Protein AF-A0A847Y9J0-F1 (afdb_monomer_lite)

Secondary structure (DSSP, 8-state):
----HHHHHHHHHHHHHHHHTT-S------------------TT-TT--

Foldseek 3Di:
DDDPPVVVVVVVVVVVVCVVVVPPDDDDDDDDPPPLDDPDPDDPDPSPD

pLDDT: mean 80.44, std 10.98, range [52.84, 94.62]

Structure (mmCIF, N/CA/C/O backbone):
data_AF-A0A847Y9J0-F1
#
_entry.id   AF-A0A847Y9J0-F1
#
loop_
_atom_site.group_PDB
_atom_site.id
_atom_site.type_symbol
_atom_site.label_atom_id
_atom_site.label_alt_id
_atom_site.label_comp_id
_atom_site.label_asym_id
_atom_site.label_entity_id
_atom_site.label_seq_id
_atom_site.pdbx_PDB_ins_code
_atom_site.Cartn_x
_atom_site.Cartn_y
_atom_site.Cartn_z
_atom_site.occupancy
_atom_site.B_iso_or_equiv
_atom_site.auth_seq_id
_atom_site.auth_comp_id
_atom_site.auth_asym_id
_atom_site.auth_atom_id
_atom_site.pdbx_PDB_model_num
ATOM 1 N N . MET A 1 1 ? 5.949 9.720 -11.160 1.00 52.84 1 MET A N 1
ATOM 2 C CA . MET A 1 1 ? 5.350 8.483 -10.611 1.00 52.84 1 MET A CA 1
ATOM 3 C C . MET A 1 1 ? 3.844 8.507 -10.850 1.00 52.84 1 MET A C 1
ATOM 5 O O . MET A 1 1 ? 3.136 9.200 -10.133 1.00 52.84 1 MET A O 1
ATOM 9 N N . ARG A 1 2 ? 3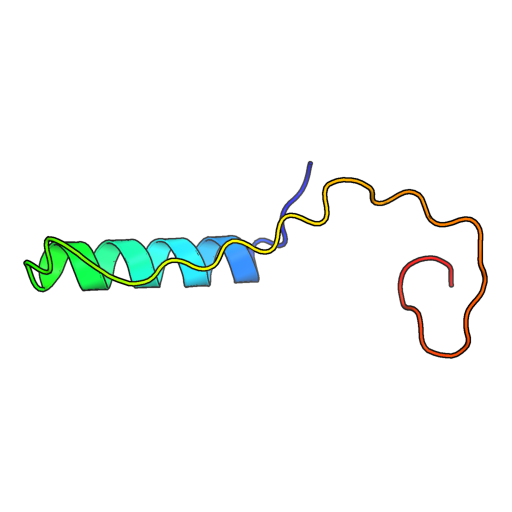.346 7.826 -11.889 1.00 57.22 2 ARG A N 1
ATOM 10 C CA . ARG A 1 2 ? 1.899 7.643 -12.098 1.00 57.22 2 ARG A CA 1
ATOM 11 C C . ARG A 1 2 ? 1.506 6.315 -11.459 1.00 57.22 2 ARG A C 1
ATOM 13 O O . ARG A 1 2 ? 1.677 5.268 -12.071 1.00 57.22 2 ARG A O 1
ATOM 20 N N . PHE A 1 3 ? 1.037 6.360 -10.214 1.00 67.38 3 PHE A N 1
ATOM 21 C CA . PHE A 1 3 ? 0.349 5.209 -9.637 1.00 67.38 3 PHE A CA 1
ATOM 22 C C . PHE A 1 3 ? -0.951 4.975 -10.422 1.00 67.38 3 PHE A C 1
ATOM 24 O O . PHE A 1 3 ? -1.607 5.951 -10.802 1.00 67.38 3 PHE A O 1
ATOM 31 N N . PRO A 1 4 ? -1.318 3.716 -10.714 1.00 76.75 4 PRO A N 1
ATOM 32 C CA . PRO A 1 4 ? -2.540 3.422 -11.449 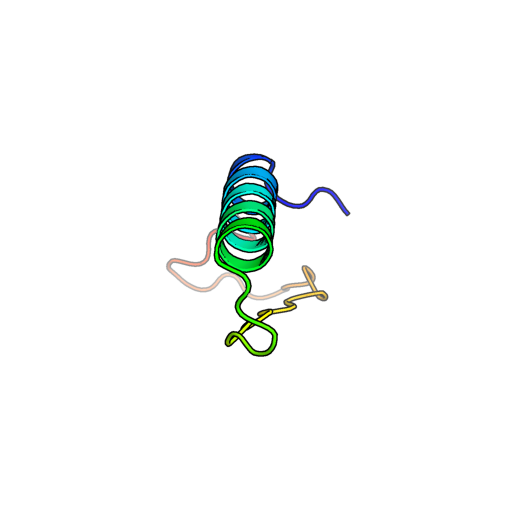1.00 76.75 4 PRO A CA 1
ATOM 33 C C . PRO A 1 4 ? -3.748 4.031 -10.728 1.00 76.75 4 PRO A C 1
ATOM 35 O O . PRO A 1 4 ? -3.977 3.761 -9.550 1.00 76.75 4 PRO A O 1
ATOM 38 N N . LEU A 1 5 ? -4.539 4.835 -11.449 1.00 81.69 5 LEU A N 1
ATOM 39 C CA . LEU A 1 5 ? -5.680 5.581 -10.895 1.00 81.69 5 LEU A CA 1
ATOM 40 C C . LEU A 1 5 ? -6.706 4.666 -10.205 1.00 81.69 5 LEU A C 1
ATOM 42 O O . LEU A 1 5 ? -7.293 5.043 -9.194 1.00 81.69 5 LEU A O 1
ATOM 46 N N . SER A 1 6 ? -6.878 3.445 -10.719 1.00 84.12 6 SER A N 1
ATOM 47 C CA . SER A 1 6 ? -7.704 2.396 -10.102 1.00 84.12 6 SER A CA 1
ATOM 48 C C . SER A 1 6 ? -7.233 2.055 -8.683 1.00 84.12 6 SER A C 1
ATOM 50 O O . SER A 1 6 ? -8.026 1.985 -7.747 1.00 84.12 6 SER A O 1
ATOM 52 N N . LEU A 1 7 ? -5.921 1.930 -8.500 1.00 83.06 7 LEU A N 1
ATOM 53 C CA . LEU A 1 7 ? -5.311 1.534 -7.238 1.00 83.06 7 LEU A CA 1
ATOM 54 C C . LEU A 1 7 ? -5.400 2.679 -6.223 1.00 83.06 7 LEU A C 1
ATOM 56 O O . LEU A 1 7 ? -5.809 2.454 -5.086 1.00 83.06 7 LEU A O 1
ATOM 60 N N . THR A 1 8 ? -5.151 3.920 -6.655 1.00 86.44 8 THR A N 1
ATOM 61 C CA . THR A 1 8 ? -5.365 5.127 -5.836 1.00 86.44 8 THR A CA 1
ATOM 62 C C . THR A 1 8 ? -6.825 5.273 -5.398 1.00 86.44 8 THR A C 1
ATOM 64 O O . THR A 1 8 ? -7.096 5.606 -4.241 1.00 86.44 8 THR A O 1
ATOM 67 N N . ARG A 1 9 ? -7.784 4.988 -6.287 1.00 91.25 9 ARG A N 1
ATOM 68 C CA . ARG A 1 9 ? -9.219 5.038 -5.970 1.00 91.25 9 ARG A CA 1
ATOM 69 C C . ARG A 1 9 ? -9.613 3.986 -4.932 1.00 91.25 9 ARG A C 1
ATOM 71 O O . ARG A 1 9 ? -10.299 4.314 -3.970 1.00 91.25 9 ARG A O 1
ATOM 78 N N . SER A 1 10 ? -9.144 2.751 -5.079 1.00 88.50 10 SER A N 1
ATOM 79 C CA . SER A 1 10 ? -9.421 1.680 -4.115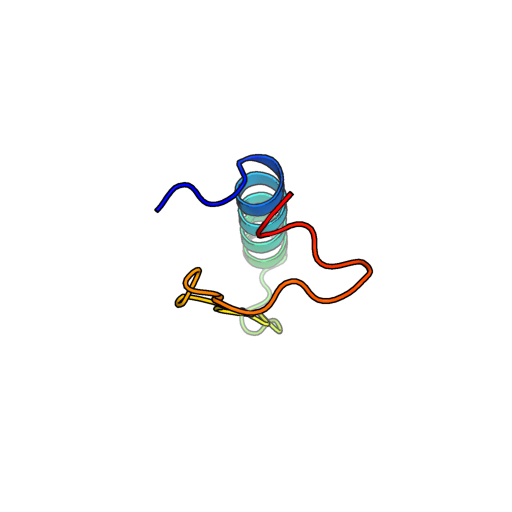 1.00 88.50 10 SER A CA 1
ATOM 80 C C . SER A 1 10 ? -8.792 1.954 -2.746 1.00 88.50 10 SER A C 1
ATOM 82 O O . SER A 1 10 ? -9.453 1.790 -1.721 1.00 88.50 10 SER A O 1
ATOM 84 N N . LEU A 1 11 ? -7.547 2.443 -2.719 1.00 88.69 11 LEU A N 1
ATOM 85 C CA . LEU A 1 11 ? -6.855 2.815 -1.480 1.00 88.69 11 LEU A CA 1
ATOM 86 C C . LEU A 1 11 ? -7.566 3.957 -0.748 1.00 88.69 11 LEU A C 1
ATOM 88 O O . LEU A 1 11 ? -7.811 3.865 0.454 1.00 88.69 11 LEU A O 1
ATOM 92 N N . SER A 1 12 ? -7.919 5.022 -1.472 1.00 90.81 12 SER A N 1
ATOM 93 C CA . SER A 1 12 ? -8.620 6.172 -0.891 1.00 90.81 12 SER A CA 1
ATOM 94 C C . SER A 1 12 ? -10.008 5.795 -0.374 1.00 90.81 12 SER A C 1
ATOM 96 O O . SER A 1 12 ? -10.365 6.187 0.737 1.00 90.81 12 SER A O 1
ATOM 98 N N . ALA A 1 13 ? -10.758 4.967 -1.108 1.00 92.62 13 ALA A N 1
ATOM 99 C CA . ALA A 1 13 ? -12.047 4.452 -0.654 1.00 92.62 13 ALA A CA 1
ATOM 100 C C . ALA A 1 13 ? -11.921 3.610 0.628 1.00 92.62 13 ALA A C 1
ATOM 102 O O . ALA A 1 13 ? -12.708 3.790 1.560 1.00 92.62 13 ALA A O 1
ATOM 103 N N . TYR A 1 14 ? -10.920 2.728 0.707 1.00 90.62 14 TYR A N 1
ATOM 104 C CA . TYR A 1 14 ? -10.661 1.917 1.898 1.00 90.62 14 TYR A CA 1
ATOM 105 C C . TYR A 1 14 ? -10.309 2.787 3.112 1.00 90.62 14 TYR A C 1
ATOM 107 O O . TYR A 1 14 ? -10.917 2.651 4.172 1.00 90.62 14 TYR A O 1
ATOM 115 N N . LEU A 1 15 ? -9.397 3.749 2.940 1.00 90.94 15 LEU A N 1
ATOM 116 C CA . LEU A 1 15 ? -9.009 4.691 3.993 1.00 90.94 15 LEU A CA 1
ATOM 117 C C . LEU A 1 15 ? -10.202 5.498 4.517 1.00 90.94 15 LEU A C 1
ATOM 119 O O . LEU A 1 15 ? -10.376 5.617 5.732 1.00 90.94 15 LEU A O 1
ATOM 123 N N . LEU A 1 16 ? -11.041 6.023 3.618 1.00 93.50 16 LEU A N 1
ATOM 124 C CA . LEU A 1 16 ? -12.253 6.756 3.988 1.00 93.50 16 LEU A CA 1
ATOM 125 C C . LEU A 1 16 ? -13.227 5.868 4.764 1.00 93.50 16 LEU A C 1
ATOM 127 O O . LEU A 1 16 ? -13.736 6.283 5.804 1.00 93.50 16 LEU A O 1
ATOM 131 N N . ARG A 1 17 ? -13.442 4.628 4.314 1.00 93.38 17 ARG A N 1
ATOM 132 C CA . ARG A 1 17 ? -14.343 3.678 4.974 1.00 93.38 17 ARG A CA 1
ATOM 133 C C . ARG A 1 17 ? -13.874 3.324 6.385 1.00 93.38 17 ARG A C 1
ATOM 135 O O . ARG A 1 17 ? -14.678 3.340 7.314 1.00 93.38 17 ARG A O 1
ATOM 142 N N . GLN A 1 18 ? -12.582 3.060 6.566 1.00 93.31 18 GLN A N 1
ATOM 143 C CA . GLN A 1 18 ? -11.996 2.764 7.875 1.00 93.31 18 GLN A CA 1
ATOM 144 C C . GLN A 1 18 ? -12.057 3.969 8.826 1.00 93.31 18 GLN A C 1
ATOM 146 O O . GLN A 1 18 ? -12.354 3.786 10.011 1.00 93.31 18 GLN A O 1
ATOM 151 N N . ARG A 1 19 ? -11.847 5.193 8.311 1.00 90.19 19 ARG A N 1
ATOM 152 C CA . ARG A 1 19 ? -12.006 6.436 9.088 1.00 90.19 19 ARG A CA 1
ATOM 153 C C . ARG A 1 19 ? -13.449 6.654 9.534 1.00 90.19 19 ARG A C 1
ATOM 155 O O . ARG A 1 19 ? -13.672 6.929 10.709 1.00 90.19 19 ARG A O 1
ATOM 162 N N . LEU A 1 20 ? -14.410 6.503 8.621 1.00 94.62 20 LEU A N 1
ATOM 163 C CA . LEU A 1 20 ? -15.841 6.648 8.916 1.00 94.62 20 LEU A CA 1
ATOM 164 C C . LEU A 1 20 ? -16.335 5.582 9.902 1.00 94.62 20 LEU A C 1
ATOM 166 O O . LEU A 1 20 ? -17.163 5.871 10.756 1.00 94.62 20 LEU A O 1
ATOM 170 N N . ALA A 1 21 ? -15.779 4.371 9.848 1.00 93.12 21 ALA A N 1
ATOM 171 C CA . ALA A 1 21 ? -16.075 3.298 10.796 1.00 93.12 21 ALA A CA 1
ATOM 172 C C . ALA A 1 21 ? -15.421 3.483 12.185 1.00 93.12 21 ALA A C 1
ATOM 174 O O . ALA A 1 21 ? -15.475 2.569 13.008 1.00 93.12 21 ALA A O 1
ATOM 175 N N . GLY A 1 22 ? -14.744 4.611 12.446 1.00 93.56 22 GLY A N 1
ATOM 176 C CA . GLY A 1 22 ? -14.109 4.903 13.737 1.00 93.56 22 GLY A CA 1
ATOM 177 C C . GLY A 1 22 ? -12.945 3.970 14.097 1.00 93.56 22 GLY A C 1
ATOM 178 O O . GLY A 1 22 ? -12.499 3.937 15.248 1.00 93.56 22 GLY A O 1
ATOM 179 N N . ARG A 1 23 ? -12.426 3.192 13.137 1.00 90.94 23 ARG A N 1
ATOM 180 C CA . ARG A 1 23 ? -11.337 2.237 13.375 1.00 90.94 23 ARG A CA 1
ATOM 181 C C . ARG A 1 23 ? -10.025 3.005 13.507 1.00 90.94 23 ARG A C 1
ATOM 183 O O . ARG A 1 23 ? -9.428 3.414 12.518 1.00 90.94 23 ARG A O 1
ATOM 190 N N . ARG A 1 24 ? -9.550 3.177 14.744 1.00 83.50 24 ARG A N 1
ATOM 191 C CA . ARG A 1 24 ? -8.276 3.869 15.032 1.00 83.50 24 ARG A CA 1
ATOM 192 C C . ARG A 1 24 ? -7.034 3.118 14.543 1.00 83.50 24 ARG A C 1
ATOM 194 O O . ARG A 1 24 ? -5.990 3.730 14.366 1.00 83.50 24 ARG A O 1
ATOM 201 N N . ARG A 1 25 ? -7.133 1.799 14.363 1.00 84.81 25 ARG A N 1
ATOM 202 C CA . ARG A 1 25 ? -6.061 0.925 13.874 1.00 84.81 25 ARG A CA 1
ATOM 203 C C . ARG A 1 25 ? -6.646 -0.011 12.824 1.00 84.81 25 ARG A C 1
ATOM 205 O O . ARG A 1 25 ? -7.609 -0.721 13.110 1.00 84.81 25 ARG A O 1
ATOM 212 N N . PHE A 1 26 ? -6.084 0.012 11.623 1.00 87.94 26 PHE A N 1
ATOM 213 C CA . PHE A 1 26 ? -6.443 -0.879 10.525 1.00 87.94 26 PHE A CA 1
ATOM 214 C C . PHE A 1 26 ? -5.171 -1.279 9.768 1.00 87.94 26 PHE A C 1
ATOM 216 O O . PHE A 1 26 ? -4.252 -0.463 9.667 1.00 87.94 26 PHE A O 1
ATOM 223 N N . PRO A 1 27 ? -5.078 -2.526 9.278 1.00 84.31 27 PRO A N 1
ATOM 224 C CA . PRO A 1 27 ? -3.913 -2.972 8.531 1.00 84.31 27 PRO A CA 1
ATOM 225 C C . PRO A 1 27 ? -3.857 -2.248 7.182 1.00 84.31 27 PRO A C 1
ATOM 227 O O . PRO A 1 27 ? -4.815 -2.275 6.412 1.00 84.31 27 PRO A O 1
ATOM 230 N N . LEU A 1 28 ? -2.727 -1.605 6.899 1.00 86.75 28 LEU A N 1
ATOM 231 C CA . LEU A 1 28 ? -2.427 -1.011 5.602 1.00 86.75 28 LEU A CA 1
ATOM 232 C C . LEU A 1 28 ? -1.135 -1.649 5.092 1.00 86.75 28 LEU A C 1
ATOM 234 O O . LEU A 1 28 ? -0.063 -1.389 5.632 1.00 86.75 28 LEU A O 1
ATOM 238 N N . VAL A 1 29 ? -1.239 -2.506 4.077 1.00 82.25 29 VAL A N 1
ATOM 239 C CA . VAL A 1 29 ? -0.070 -3.115 3.432 1.00 82.25 29 VAL A CA 1
ATOM 240 C C . VAL A 1 29 ? 0.245 -2.305 2.185 1.00 82.25 29 VAL A C 1
ATOM 242 O O . VAL A 1 29 ? -0.523 -2.307 1.225 1.00 82.25 29 VAL A O 1
ATOM 245 N N . LEU A 1 30 ? 1.363 -1.586 2.213 1.00 76.38 30 LEU A N 1
ATOM 246 C CA . LEU A 1 30 ? 1.854 -0.835 1.067 1.00 76.38 30 LEU A CA 1
ATOM 247 C C . LEU A 1 30 ? 3.007 -1.613 0.426 1.00 76.38 30 LEU A C 1
ATOM 249 O O . LEU A 1 30 ? 4.131 -1.585 0.916 1.00 76.38 30 LEU A O 1
ATOM 253 N N . MET A 1 31 ? 2.723 -2.299 -0.681 1.00 71.62 31 MET A N 1
ATOM 254 C CA . MET A 1 31 ? 3.757 -2.841 -1.565 1.00 71.62 31 MET A CA 1
ATOM 255 C C . MET A 1 31 ? 4.303 -1.692 -2.41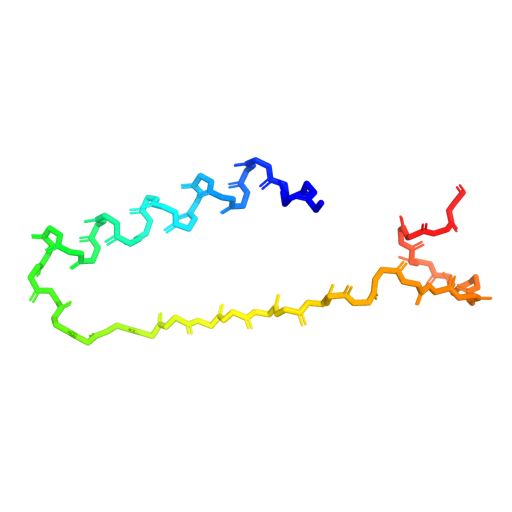8 1.00 71.62 31 MET A C 1
ATOM 257 O O . MET A 1 31 ? 3.727 -1.323 -3.442 1.00 71.62 31 MET A O 1
ATOM 261 N N . LEU A 1 32 ? 5.384 -1.072 -1.949 1.00 67.81 32 LEU A N 1
ATOM 262 C CA . LEU A 1 32 ? 6.170 -0.141 -2.747 1.00 67.81 32 LEU A CA 1
ATOM 263 C C . LEU A 1 32 ? 7.109 -0.972 -3.615 1.00 67.81 32 LEU A C 1
ATOM 265 O O . LEU A 1 32 ? 8.076 -1.528 -3.107 1.00 67.81 32 LEU A O 1
ATOM 269 N N . GLU A 1 33 ? 6.869 -0.998 -4.922 1.00 66.69 33 GLU A N 1
ATOM 270 C CA . GLU A 1 33 ? 7.894 -1.400 -5.884 1.00 66.69 33 GLU A CA 1
ATOM 271 C C . GLU A 1 33 ? 8.416 -0.144 -6.603 1.00 66.69 33 GLU A C 1
ATOM 273 O O . GLU A 1 33 ? 7.990 0.166 -7.716 1.00 66.69 33 GLU A O 1
ATOM 278 N N . PRO A 1 34 ? 9.262 0.669 -5.931 1.00 62.03 34 PRO A N 1
ATOM 279 C CA . PRO A 1 34 ? 9.684 1.980 -6.421 1.00 62.03 34 PRO A CA 1
ATOM 280 C C . PRO A 1 34 ? 10.690 1.882 -7.572 1.00 62.03 34 PRO A C 1
ATOM 282 O O . PRO A 1 34 ? 10.869 2.847 -8.315 1.00 62.03 34 PRO A O 1
ATOM 285 N N . LEU A 1 35 ? 11.330 0.724 -7.745 1.00 61.81 35 LEU A N 1
ATOM 286 C CA . LEU A 1 35 ? 12.268 0.479 -8.824 1.00 61.81 35 LEU A CA 1
ATOM 287 C C . LEU A 1 35 ? 11.526 -0.184 -9.991 1.00 61.81 35 LEU A C 1
ATOM 289 O O . LEU A 1 35 ? 11.416 -1.400 -10.088 1.00 61.81 35 LEU A O 1
ATOM 293 N N . PHE A 1 36 ? 10.999 0.637 -10.902 1.00 64.94 36 PHE A N 1
ATOM 294 C CA . PHE A 1 36 ? 10.465 0.154 -12.184 1.00 64.94 36 PHE A CA 1
ATOM 295 C C . PHE A 1 36 ? 11.571 -0.197 -13.194 1.00 64.94 36 PHE A C 1
ATOM 297 O O . PHE A 1 36 ? 11.267 -0.487 -14.347 1.00 64.94 36 PHE A O 1
ATOM 304 N N . ALA A 1 37 ? 12.841 -0.172 -12.782 1.00 70.31 37 ALA A N 1
ATOM 305 C CA . ALA A 1 37 ? 13.951 -0.599 -13.615 1.00 70.31 37 ALA A CA 1
ATOM 306 C C . ALA A 1 37 ? 14.057 -2.127 -13.568 1.00 70.31 37 ALA A C 1
ATOM 308 O O . ALA A 1 37 ? 14.380 -2.714 -12.539 1.00 70.31 37 ALA A O 1
ATOM 309 N N . CYS A 1 38 ? 13.767 -2.766 -14.694 1.00 77.06 38 CYS A N 1
ATOM 310 C CA . CYS A 1 38 ? 14.042 -4.174 -14.923 1.00 77.06 38 CYS A CA 1
ATOM 311 C C . CYS A 1 38 ? 14.784 -4.276 -16.258 1.00 77.06 38 CYS A C 1
ATOM 313 O O . CYS A 1 38 ? 14.396 -3.620 -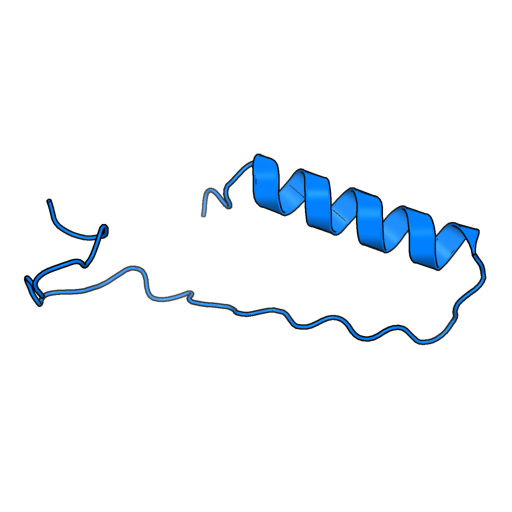17.221 1.00 77.06 38 CYS A O 1
ATOM 315 N N . ASN A 1 39 ? 15.857 -5.062 -16.304 1.00 80.00 39 ASN A N 1
ATOM 316 C CA . ASN A 1 39 ? 16.677 -5.323 -17.493 1.00 80.00 39 ASN A CA 1
ATOM 317 C C . ASN A 1 39 ? 16.552 -6.779 -17.982 1.00 80.00 39 ASN A C 1
ATOM 319 O O . ASN A 1 39 ? 17.293 -7.197 -18.867 1.00 80.00 39 ASN A O 1
ATOM 323 N N . LEU A 1 40 ? 15.647 -7.559 -17.381 1.00 81.19 40 LEU A N 1
ATOM 324 C CA . LEU A 1 40 ? 15.436 -8.975 -17.669 1.00 81.19 40 LEU A CA 1
ATOM 325 C C . LEU A 1 40 ? 14.104 -9.175 -18.399 1.00 81.19 40 LEU A C 1
ATOM 327 O O . LEU A 1 40 ? 13.060 -8.707 -17.946 1.00 81.19 40 LEU A O 1
ATOM 331 N N . HIS A 1 41 ? 14.130 -9.916 -19.506 1.00 82.94 41 HIS A N 1
ATOM 332 C CA . HIS A 1 41 ? 12.944 -10.251 -20.297 1.00 82.94 41 HIS A CA 1
ATOM 333 C C . HIS A 1 41 ? 12.334 -11.583 -19.833 1.00 82.94 41 HIS A C 1
ATOM 335 O O . HIS A 1 41 ? 12.333 -12.584 -20.548 1.00 82.94 41 HIS A O 1
ATOM 341 N N . CYS A 1 42 ? 11.876 -11.623 -18.581 1.00 84.25 42 CYS A N 1
ATOM 342 C CA . CYS A 1 42 ? 11.284 -12.831 -18.010 1.00 84.25 42 CYS A CA 1
ATOM 343 C C . CYS A 1 42 ? 9.947 -13.161 -18.692 1.00 84.25 42 CYS A C 1
ATOM 345 O O . CYS A 1 42 ? 9.078 -12.295 -18.834 1.00 84.25 42 CYS A O 1
ATOM 347 N N . THR A 1 43 ? 9.741 -14.432 -19.039 1.00 84.88 43 THR A N 1
ATOM 348 C CA . THR A 1 43 ? 8.475 -14.932 -19.592 1.00 84.88 43 THR A CA 1
ATOM 349 C C . THR A 1 43 ? 7.327 -14.680 -18.613 1.00 84.88 43 THR A C 1
ATOM 351 O O . THR A 1 43 ? 7.307 -15.236 -17.518 1.00 84.88 43 THR A O 1
ATOM 354 N N . GLY A 1 44 ? 6.380 -13.823 -19.006 1.00 81.50 44 GLY A N 1
ATOM 355 C CA . GLY A 1 44 ? 5.219 -13.439 -18.191 1.00 81.50 44 GLY A CA 1
ATOM 356 C C . GLY A 1 44 ? 5.343 -12.094 -17.464 1.00 81.50 44 GLY A C 1
ATOM 357 O O . GLY A 1 44 ? 4.369 -11.646 -16.861 1.00 81.50 44 GLY A O 1
ATOM 358 N N . CYS A 1 45 ? 6.488 -11.407 -17.542 1.00 81.50 45 CYS A N 1
ATOM 359 C CA . CYS A 1 45 ? 6.649 -10.081 -16.945 1.00 81.50 45 CYS A CA 1
ATOM 360 C C . CYS A 1 45 ? 6.100 -8.981 -17.872 1.00 81.50 45 CYS A C 1
ATOM 362 O O . CYS A 1 45 ? 6.567 -8.803 -18.992 1.00 81.50 45 CYS A O 1
ATOM 364 N N . GLY A 1 46 ? 5.123 -8.202 -17.400 1.00 74.62 46 GLY A N 1
ATOM 365 C CA . GLY A 1 46 ? 4.497 -7.114 -18.168 1.00 74.62 46 GLY A CA 1
ATOM 366 C C . GLY A 1 46 ? 5.282 -5.795 -18.222 1.00 74.62 46 GLY A C 1
ATOM 367 O O . GLY A 1 46 ? 4.729 -4.802 -18.686 1.00 74.62 46 GLY A O 1
ATOM 368 N N . ARG A 1 47 ? 6.524 -5.742 -17.711 1.00 70.06 47 ARG A N 1
ATOM 369 C CA . ARG A 1 47 ? 7.339 -4.507 -17.654 1.00 70.06 47 ARG A CA 1
ATOM 370 C C . ARG A 1 47 ? 8.077 -4.184 -18.958 1.00 70.06 47 ARG A C 1
ATOM 372 O O . ARG A 1 47 ? 8.232 -3.009 -19.265 1.00 70.06 47 ARG A O 1
ATOM 379 N N . ILE A 1 48 ? 8.548 -5.198 -19.686 1.00 66.12 48 ILE A N 1
ATOM 380 C CA . ILE A 1 48 ? 9.328 -5.063 -20.926 1.00 66.12 48 ILE A CA 1
ATOM 381 C C . ILE A 1 48 ? 8.653 -5.965 -21.960 1.00 66.12 48 ILE A C 1
ATOM 383 O O . ILE A 1 48 ? 8.988 -7.144 -22.062 1.00 66.12 48 ILE A O 1
ATOM 387 N N . ARG A 1 49 ? 7.644 -5.451 -22.657 1.00 60.69 49 ARG A N 1
ATOM 388 C CA . ARG A 1 49 ? 7.072 -6.104 -23.836 1.00 60.69 49 ARG A CA 1
ATOM 389 C C . ARG A 1 49 ? 7.326 -5.224 -25.041 1.00 60.69 49 ARG A C 1
ATOM 391 O O . ARG A 1 49 ? 7.111 -4.002 -24.894 1.00 60.69 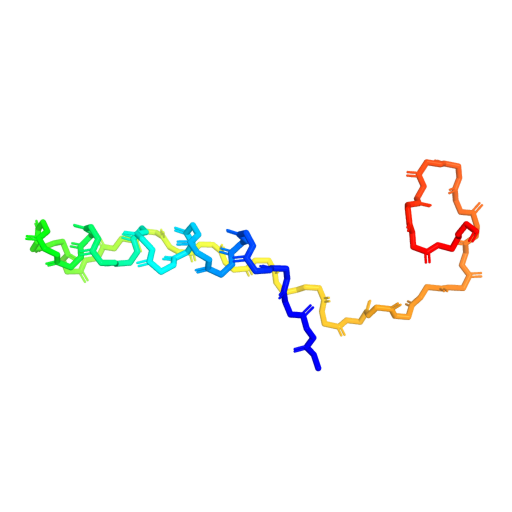49 ARG A O 1
#

Sequence (49 aa):
MRFPLSLTRSLSAYLLRQRLAGRRRFPLVLMLEPLFACNLHCTGCGRIR

Radius of gyration: 15.66 Å; chains: 1; bounding box: 33×23×39 Å